Protein AF-A0A376LPC3-F1 (afdb_monomer_lite)

Structure (mmCIF, N/CA/C/O backbone):
data_AF-A0A376LPC3-F1
#
_entry.id   AF-A0A376LPC3-F1
#
loop_
_atom_site.group_PDB
_atom_site.id
_atom_site.type_symbol
_atom_site.label_atom_id
_atom_site.label_alt_id
_atom_site.label_comp_id
_atom_site.label_asym_id
_atom_site.label_entity_id
_atom_site.label_seq_id
_atom_site.pdbx_PDB_ins_code
_atom_site.Cartn_x
_atom_site.Cartn_y
_atom_site.Cartn_z
_atom_site.occupancy
_atom_site.B_iso_or_equiv
_atom_site.auth_seq_id
_atom_site.auth_comp_id
_atom_site.auth_asym_id
_atom_site.auth_atom_id
_atom_site.pdbx_PDB_model_num
ATOM 1 N N . MET A 1 1 ? -25.146 1.001 29.795 1.00 42.56 1 MET A N 1
ATOM 2 C CA . MET A 1 1 ? -24.460 2.051 29.019 1.00 42.56 1 MET A CA 1
ATOM 3 C C . MET A 1 1 ? -23.617 1.338 27.977 1.00 42.56 1 MET A C 1
ATOM 5 O O . MET A 1 1 ? -22.793 0.521 28.380 1.00 42.56 1 MET A O 1
ATOM 9 N N . ALA A 1 2 ? -23.873 1.524 26.680 1.00 53.94 2 ALA A N 1
ATOM 10 C CA . ALA A 1 2 ? -22.904 1.075 25.679 1.00 53.94 2 ALA A CA 1
ATOM 11 C C . ALA A 1 2 ? -21.601 1.838 25.956 1.00 53.94 2 ALA A C 1
ATOM 13 O O . ALA A 1 2 ? -21.657 3.027 26.257 1.00 53.94 2 ALA A O 1
ATOM 14 N N . LYS A 1 3 ? -20.457 1.153 25.990 1.00 63.72 3 LYS A N 1
ATOM 15 C CA . LYS A 1 3 ? -19.178 1.845 26.157 1.00 63.72 3 LYS A CA 1
ATOM 16 C C . LYS A 1 3 ? -18.949 2.699 24.912 1.00 63.72 3 LYS A C 1
ATOM 18 O O . LYS A 1 3 ? -19.078 2.185 23.807 1.00 63.72 3 LYS A O 1
ATOM 23 N N . ASP A 1 4 ? -18.542 3.951 25.094 1.00 86.62 4 ASP A N 1
ATOM 24 C CA . ASP A 1 4 ? -18.224 4.873 23.989 1.00 86.62 4 ASP A CA 1
ATOM 25 C C . ASP A 1 4 ? -16.912 4.507 23.264 1.00 86.62 4 ASP A C 1
ATOM 27 O O . ASP A 1 4 ? -16.465 5.214 22.363 1.00 86.62 4 ASP A O 1
ATOM 31 N N . HIS A 1 5 ? -16.276 3.406 23.674 1.00 91.31 5 HIS A N 1
ATOM 32 C CA . HIS A 1 5 ? -14.989 2.938 23.183 1.00 91.31 5 HIS A CA 1
ATOM 33 C C . HIS A 1 5 ? -14.942 1.421 23.030 1.00 91.31 5 HIS A C 1
ATOM 35 O O . HIS A 1 5 ? -15.704 0.672 23.649 1.00 91.31 5 HIS A O 1
ATOM 41 N N . LEU A 1 6 ? -13.960 0.989 22.249 1.00 92.19 6 LEU A N 1
ATOM 42 C CA . LEU A 1 6 ? -13.618 -0.397 21.983 1.00 92.19 6 LEU A CA 1
ATOM 43 C C . LEU A 1 6 ? -12.207 -0.657 22.486 1.00 92.19 6 LEU A C 1
ATOM 45 O O . LEU A 1 6 ? -11.285 0.064 22.117 1.00 92.19 6 LEU A O 1
ATOM 49 N N . ASP A 1 7 ? -12.036 -1.693 23.299 1.00 94.44 7 ASP A N 1
ATOM 50 C CA . ASP A 1 7 ? -10.710 -2.220 23.608 1.00 94.44 7 ASP A CA 1
ATOM 51 C C . ASP A 1 7 ? -10.381 -3.286 22.551 1.00 94.44 7 ASP A C 1
ATOM 53 O O . ASP A 1 7 ? -11.135 -4.248 22.372 1.00 94.44 7 ASP A O 1
ATOM 57 N N . VAL A 1 8 ? -9.291 -3.091 21.811 1.00 94.38 8 VAL A N 1
ATOM 58 C CA . VAL A 1 8 ? -8.912 -3.916 20.658 1.00 94.38 8 VAL A CA 1
ATOM 59 C C . VAL A 1 8 ? -7.477 -4.412 20.801 1.00 94.38 8 VAL A C 1
ATOM 61 O O . VAL A 1 8 ? -6.608 -3.704 21.310 1.00 94.38 8 VAL A O 1
ATOM 64 N N . ALA A 1 9 ? -7.234 -5.630 20.324 1.00 94.81 9 ALA A N 1
ATOM 65 C C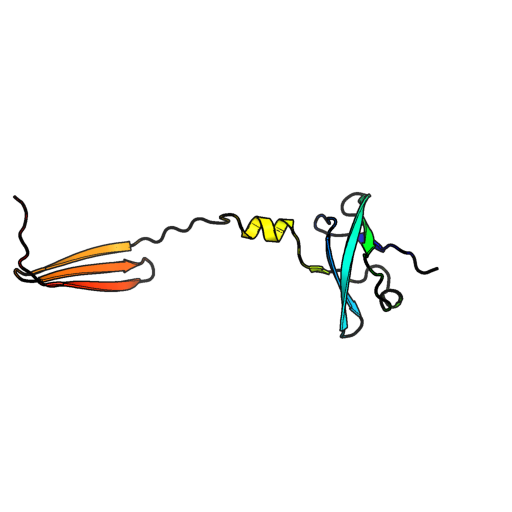A . ALA A 1 9 ? -5.903 -6.200 20.163 1.00 94.81 9 ALA A CA 1
ATOM 66 C C . ALA A 1 9 ? -5.632 -6.391 18.667 1.00 94.81 9 ALA A C 1
ATOM 68 O O . ALA A 1 9 ? -6.490 -6.910 17.951 1.00 94.81 9 ALA A O 1
ATOM 69 N N . VAL A 1 10 ? -4.469 -5.952 18.195 1.00 92.69 10 VAL A N 1
ATOM 70 C CA . VAL A 1 10 ? -4.126 -5.885 16.764 1.00 92.69 10 VAL A CA 1
ATOM 71 C C . VAL A 1 10 ? -2.716 -6.406 16.511 1.00 92.69 10 VAL A C 1
ATOM 73 O O . VAL A 1 10 ? -1.872 -6.360 17.392 1.00 92.69 10 VAL A O 1
ATOM 76 N N . SER A 1 11 ? -2.430 -6.904 15.311 1.00 90.62 11 SER A N 1
ATOM 77 C CA . SER A 1 11 ? -1.070 -7.319 14.926 1.00 90.62 11 SER A CA 1
ATOM 78 C C . SER A 1 11 ? -0.199 -6.160 14.438 1.00 90.62 11 SER A C 1
ATOM 80 O O . SER A 1 11 ? 1.023 -6.277 14.421 1.00 90.62 11 SER A O 1
ATOM 82 N N . GLU A 1 12 ? -0.821 -5.056 14.031 1.00 88.62 12 GLU A N 1
ATOM 83 C CA . GLU A 1 12 ? -0.163 -3.885 13.455 1.00 88.62 12 GLU A CA 1
ATOM 84 C C . GLU A 1 12 ? -0.591 -2.615 14.205 1.00 88.62 12 GLU A C 1
ATOM 86 O O . GLU A 1 12 ? -1.711 -2.567 14.721 1.00 88.62 12 GLU A O 1
ATOM 91 N N . PRO A 1 13 ? 0.259 -1.573 14.275 1.00 90.12 13 PRO A N 1
ATOM 92 C CA . PRO A 1 13 ? -0.085 -0.335 14.969 1.00 90.12 13 PRO A CA 1
ATOM 93 C C . PRO A 1 13 ? -1.340 0.342 14.399 1.00 90.12 13 PRO A C 1
ATOM 95 O O . PRO A 1 13 ? -1.483 0.470 13.185 1.00 90.12 13 PRO A O 1
ATOM 98 N N . LEU A 1 14 ? -2.209 0.837 15.284 1.00 92.06 14 LEU A N 1
ATOM 99 C CA . LEU A 1 14 ? -3.360 1.675 14.930 1.00 92.06 14 LEU A CA 1
ATOM 100 C C . LEU A 1 14 ? -3.062 3.161 15.148 1.00 92.06 14 LEU A C 1
ATOM 102 O O . LEU A 1 14 ? -2.348 3.529 16.085 1.00 92.06 14 LEU A O 1
ATOM 106 N N . ALA A 1 15 ? -3.663 4.009 14.317 1.00 91.19 15 ALA A N 1
ATOM 107 C CA . ALA A 1 15 ? -3.538 5.459 14.376 1.00 91.19 15 ALA A CA 1
ATOM 108 C C . ALA A 1 15 ? -4.901 6.168 14.322 1.00 91.19 15 ALA A C 1
ATOM 110 O O . ALA A 1 15 ? -5.899 5.638 13.827 1.00 91.19 15 ALA A O 1
ATOM 111 N N . ASN A 1 16 ? -4.933 7.414 14.803 1.00 92.50 16 ASN A N 1
ATOM 112 C CA . ASN A 1 16 ? -6.095 8.286 14.632 1.00 92.50 16 ASN A CA 1
ATOM 113 C C . ASN A 1 16 ? -6.404 8.466 13.140 1.00 92.50 16 ASN A C 1
ATOM 115 O O . ASN A 1 16 ? -5.511 8.684 12.322 1.00 92.50 16 ASN A O 1
ATOM 119 N N . GLY A 1 17 ? -7.685 8.410 12.796 1.00 90.44 17 GLY A N 1
ATOM 120 C CA . GLY A 1 17 ? -8.176 8.524 11.429 1.00 90.44 17 GLY A CA 1
ATOM 121 C C . GLY A 1 17 ? -8.188 7.214 10.642 1.00 90.44 17 GLY A C 1
ATOM 122 O O . GLY A 1 17 ? -8.737 7.211 9.538 1.00 90.44 17 GLY A O 1
ATOM 123 N N . ASP A 1 18 ? -7.652 6.111 11.171 1.00 91.69 18 ASP A N 1
ATOM 124 C CA . ASP A 1 18 ? -7.778 4.806 10.518 1.00 91.69 18 ASP A CA 1
ATOM 125 C C . ASP A 1 18 ? -9.254 4.434 10.309 1.00 91.69 18 ASP A C 1
ATOM 127 O O . ASP A 1 18 ? -10.121 4.680 11.157 1.00 91.69 18 ASP A O 1
ATOM 131 N N . GLY A 1 19 ? -9.550 3.835 9.158 1.00 93.25 19 GLY A N 1
ATOM 132 C CA . GLY A 1 19 ? -10.829 3.181 8.924 1.00 93.25 19 GLY A CA 1
ATOM 133 C C . GLY A 1 19 ? -10.829 1.808 9.585 1.00 93.25 19 GLY A C 1
ATOM 134 O O . GLY A 1 19 ? -9.878 1.043 9.469 1.00 93.25 19 GLY A O 1
ATOM 135 N N . LEU A 1 20 ? -11.909 1.462 10.264 1.00 93.69 20 LEU A N 1
ATOM 136 C CA . LEU A 1 20 ? -12.089 0.156 10.879 1.00 93.69 20 LEU A CA 1
ATOM 137 C C . LEU A 1 20 ? -13.425 -0.421 10.436 1.00 93.69 20 LEU A C 1
ATOM 139 O O . LEU A 1 20 ? -14.378 0.318 10.193 1.00 93.69 20 LEU A O 1
ATOM 143 N N . ASN A 1 21 ? -13.508 -1.738 10.295 1.00 94.44 21 ASN A N 1
ATOM 144 C CA . ASN A 1 21 ? -14.773 -2.402 10.014 1.00 94.44 21 ASN A CA 1
ATOM 145 C C . ASN A 1 21 ? -14.860 -3.784 10.653 1.00 94.44 21 ASN A C 1
ATOM 147 O O . ASN A 1 21 ? -13.854 -4.448 10.900 1.00 94.44 21 ASN A O 1
ATOM 151 N N . VAL A 1 22 ? -16.094 -4.206 10.892 1.00 93.88 22 VAL A N 1
ATOM 152 C CA . VAL A 1 22 ? -16.453 -5.534 11.388 1.00 93.88 22 VAL A CA 1
ATOM 153 C C . VAL A 1 22 ? -17.536 -6.130 10.493 1.00 93.88 22 VAL A C 1
ATOM 155 O O . VAL A 1 22 ? -18.304 -5.399 9.862 1.00 93.88 22 VAL A O 1
ATOM 158 N N . MET A 1 23 ? -17.619 -7.459 10.436 1.00 94.12 23 MET A N 1
ATOM 159 C CA . MET A 1 23 ? -18.661 -8.151 9.678 1.00 94.12 23 MET A CA 1
ATOM 160 C C . MET A 1 23 ? -19.759 -8.641 10.618 1.00 94.12 23 MET A C 1
ATOM 162 O O . MET A 1 23 ? -19.596 -9.620 11.347 1.00 94.12 23 MET A O 1
ATOM 166 N N . ILE A 1 24 ? -20.918 -7.991 10.571 1.00 92.69 24 ILE A N 1
ATOM 167 C CA . ILE A 1 24 ? -22.076 -8.362 11.383 1.00 92.69 24 ILE A CA 1
ATOM 168 C C . ILE A 1 24 ? -23.046 -9.129 10.490 1.00 92.69 24 ILE A C 1
ATOM 170 O O . ILE A 1 24 ? -23.714 -8.572 9.623 1.00 92.69 24 ILE A O 1
ATOM 174 N N . LYS A 1 25 ? -23.118 -10.450 10.690 1.00 89.19 25 LYS A N 1
ATOM 175 C CA . LYS A 1 25 ? -23.839 -11.382 9.805 1.00 89.19 25 LYS A CA 1
ATOM 176 C C . LYS A 1 25 ? -23.297 -11.335 8.367 1.00 89.19 25 LYS A C 1
ATOM 178 O O . LYS A 1 25 ? -22.304 -11.993 8.092 1.00 89.19 25 LYS A O 1
ATOM 183 N N . ARG A 1 26 ? -23.955 -10.611 7.456 1.00 91.56 26 ARG A N 1
ATOM 184 C CA . ARG A 1 26 ? -23.549 -10.445 6.045 1.00 91.56 26 ARG A CA 1
ATOM 185 C C . ARG A 1 26 ? -23.347 -8.976 5.667 1.00 91.56 26 ARG A C 1
ATOM 187 O O . ARG A 1 26 ? -23.227 -8.669 4.487 1.00 91.56 26 ARG A O 1
ATOM 194 N N . GLU A 1 27 ? -23.324 -8.087 6.654 1.00 91.62 27 GLU A N 1
ATOM 195 C CA . GLU A 1 27 ? -23.165 -6.650 6.457 1.00 91.62 27 GLU A CA 1
ATOM 196 C C . GLU A 1 27 ? -21.817 -6.196 7.010 1.00 91.62 27 GLU A C 1
ATOM 198 O O . GLU A 1 27 ? -21.401 -6.597 8.102 1.00 91.62 27 GLU A O 1
ATOM 203 N N . VAL A 1 28 ? -21.119 -5.372 6.229 1.00 93.00 28 VAL A N 1
ATOM 204 C CA . VAL A 1 28 ? -19.875 -4.730 6.653 1.00 93.00 28 VAL A CA 1
ATOM 205 C C . VAL A 1 28 ? -20.241 -3.422 7.332 1.00 93.00 28 VAL A C 1
ATOM 207 O O . VAL A 1 28 ? -20.788 -2.520 6.702 1.00 93.00 28 VAL A O 1
ATOM 210 N N . VAL A 1 29 ? -19.919 -3.323 8.615 1.00 93.31 29 VAL A N 1
ATOM 211 C CA . VAL A 1 29 ? -20.170 -2.131 9.421 1.00 93.31 29 VAL A CA 1
ATOM 212 C C . VAL A 1 29 ? -18.840 -1.430 9.646 1.00 93.31 29 VAL A C 1
ATOM 214 O O . VAL A 1 29 ? -17.969 -1.947 10.347 1.00 93.31 29 VAL A O 1
ATOM 217 N N . GLY A 1 30 ? -18.669 -0.277 9.000 1.00 93.12 30 GLY A N 1
ATOM 218 C CA . GLY A 1 30 ? -17.457 0.535 9.067 1.00 93.12 30 GLY A CA 1
ATOM 219 C C . GLY A 1 30 ? -17.603 1.742 9.991 1.00 93.12 30 GLY A C 1
ATOM 220 O O . GLY A 1 30 ? -18.688 2.296 10.132 1.00 93.12 30 GLY A O 1
ATOM 221 N N . PHE A 1 31 ? -16.496 2.166 10.592 1.00 93.06 31 PHE A N 1
ATOM 222 C CA . PHE A 1 31 ? -16.381 3.397 11.372 1.00 93.06 31 PHE A CA 1
ATOM 223 C C . PHE A 1 31 ? -14.960 3.959 11.274 1.00 93.06 31 PHE A C 1
ATOM 225 O O . PHE A 1 31 ? -14.025 3.263 10.875 1.00 93.06 31 PHE A O 1
ATOM 232 N N . ARG A 1 32 ? -14.780 5.236 11.619 1.00 93.06 32 ARG A N 1
ATOM 233 C CA . ARG A 1 32 ? -13.457 5.873 11.653 1.00 93.06 32 ARG A CA 1
ATOM 234 C C . ARG A 1 32 ? -12.990 5.987 13.093 1.00 93.06 32 ARG A C 1
ATOM 236 O O . ARG A 1 32 ? -13.741 6.448 13.950 1.00 93.06 32 ARG A O 1
ATOM 243 N N . ALA A 1 33 ? -11.749 5.593 13.355 1.00 93.81 33 ALA A N 1
ATOM 244 C CA . ALA A 1 33 ? -11.120 5.804 14.648 1.00 93.81 33 ALA A CA 1
ATOM 245 C C . ALA A 1 33 ? -10.866 7.306 14.844 1.00 93.81 33 ALA A C 1
ATOM 247 O O . ALA A 1 33 ? -10.038 7.892 14.153 1.00 93.81 33 ALA A O 1
ATOM 248 N N . ASN A 1 34 ? -11.590 7.949 15.758 1.00 94.31 34 ASN A N 1
ATOM 249 C CA . ASN A 1 34 ? -11.378 9.358 16.087 1.00 94.31 34 ASN A CA 1
ATOM 250 C C . ASN A 1 34 ? -10.207 9.515 17.064 1.00 94.31 34 ASN A C 1
ATOM 252 O O . ASN A 1 34 ? -9.296 10.310 16.847 1.00 94.31 34 ASN A O 1
ATOM 256 N N . THR A 1 35 ? -10.212 8.711 18.126 1.00 95.31 35 THR A N 1
ATOM 257 C CA . THR A 1 35 ? -9.140 8.681 19.124 1.00 95.31 35 THR A CA 1
ATOM 258 C C . THR A 1 35 ? -8.682 7.249 19.333 1.00 95.31 35 THR A C 1
ATOM 260 O O . THR A 1 35 ? -9.503 6.356 19.532 1.00 95.31 35 THR A O 1
ATOM 263 N N . VAL A 1 36 ? -7.372 7.042 19.281 1.00 95.38 36 VAL A N 1
ATOM 264 C CA . VAL A 1 36 ? -6.693 5.773 19.510 1.00 95.38 36 VAL A CA 1
ATOM 265 C C . VAL A 1 36 ? -5.671 5.980 20.617 1.00 95.38 36 VAL A C 1
ATOM 267 O O . VAL A 1 36 ? -4.696 6.711 20.456 1.00 95.38 36 VAL A O 1
ATOM 270 N N . GLU A 1 37 ? -5.899 5.331 21.751 1.00 96.75 37 GLU A N 1
ATOM 271 C CA . GLU A 1 37 ? -5.005 5.363 22.903 1.00 96.75 37 GLU A CA 1
ATOM 272 C C . GLU A 1 37 ? -4.346 3.997 23.068 1.00 96.75 37 GLU A C 1
ATOM 274 O O . GLU A 1 37 ? -5.023 2.970 23.099 1.00 96.75 37 GLU A O 1
ATOM 279 N N . LYS A 1 38 ? -3.017 3.966 23.170 1.00 97.00 38 LYS A N 1
ATOM 280 C CA . LYS A 1 38 ? -2.283 2.722 23.406 1.00 97.00 38 LYS A CA 1
ATOM 281 C C . LYS A 1 38 ? -2.383 2.350 24.884 1.00 97.00 38 LYS A C 1
ATOM 283 O O . LYS A 1 38 ? -1.895 3.084 25.735 1.00 97.00 38 LYS A O 1
ATOM 288 N N . THR A 1 39 ? -2.975 1.198 25.177 1.00 96.69 39 THR A N 1
ATOM 289 C CA . THR A 1 39 ? -3.165 0.692 26.548 1.00 96.69 39 THR A CA 1
ATOM 290 C C . THR A 1 39 ? -2.167 -0.407 26.917 1.00 96.69 39 THR A C 1
ATOM 292 O O . THR A 1 39 ? -1.977 -0.697 28.095 1.00 96.69 39 THR A O 1
ATOM 295 N N . GLY A 1 40 ? -1.490 -0.993 25.926 1.00 94.81 40 GLY A N 1
ATOM 296 C CA . GLY A 1 40 ? -0.453 -2.004 26.112 1.00 94.81 40 GLY A CA 1
ATOM 297 C C . GLY A 1 40 ? 0.303 -2.293 24.816 1.00 94.81 40 GLY A C 1
ATOM 298 O O . GLY A 1 40 ? 0.143 -1.599 23.808 1.00 94.81 40 GLY A O 1
ATOM 299 N N . GLU A 1 41 ? 1.146 -3.323 24.817 1.00 93.31 41 GLU A N 1
ATOM 300 C CA . GLU A 1 41 ? 1.740 -3.823 23.576 1.00 93.31 41 GLU A CA 1
ATOM 301 C C . GLU A 1 41 ? 0.628 -4.372 22.678 1.00 93.31 41 GLU A C 1
ATOM 303 O O . GLU A 1 41 ? -0.114 -5.265 23.087 1.00 93.31 41 GLU A O 1
ATOM 308 N N . ASN A 1 42 ? 0.478 -3.795 21.480 1.00 94.00 42 ASN A N 1
ATOM 309 C CA . ASN A 1 42 ? -0.541 -4.188 20.504 1.00 94.00 42 ASN A CA 1
ATOM 310 C C . ASN A 1 42 ? -1.996 -4.128 21.010 1.00 94.00 42 ASN A C 1
ATOM 312 O O . ASN A 1 42 ? -2.895 -4.730 20.422 1.00 94.00 42 ASN A O 1
ATOM 316 N N . GLN A 1 43 ? -2.234 -3.371 22.083 1.00 96.19 43 GLN A N 1
ATOM 317 C CA . GLN A 1 43 ? -3.543 -3.169 22.691 1.00 96.19 43 GLN A CA 1
ATOM 318 C C . GLN A 1 43 ? -3.886 -1.687 22.691 1.00 96.19 43 GLN A C 1
ATOM 320 O O . GLN A 1 43 ? -3.072 -0.843 23.085 1.00 96.19 43 GLN A O 1
ATOM 325 N N . TYR A 1 44 ? -5.097 -1.385 22.236 1.00 96.44 44 TYR A N 1
ATOM 326 C CA . TYR A 1 44 ? -5.564 -0.023 22.051 1.00 96.44 44 TYR A CA 1
ATOM 327 C C . TYR A 1 44 ? -6.988 0.140 22.554 1.00 96.44 44 TYR A C 1
ATOM 329 O O . TYR A 1 44 ? -7.814 -0.763 22.426 1.00 96.44 44 TYR A O 1
ATOM 337 N N . ARG A 1 45 ? -7.285 1.331 23.061 1.00 96.44 45 ARG A N 1
ATOM 338 C CA . ARG A 1 45 ? -8.644 1.818 23.238 1.00 96.44 45 ARG A CA 1
ATOM 339 C C . ARG A 1 45 ? -8.987 2.764 22.098 1.00 96.44 45 ARG A C 1
ATOM 341 O O . ARG A 1 45 ? -8.258 3.719 21.839 1.00 96.44 45 ARG A O 1
ATOM 348 N N . VAL A 1 46 ? -10.086 2.483 21.411 1.00 95.50 46 VAL A N 1
ATOM 349 C CA . VAL A 1 46 ? -10.517 3.201 20.213 1.00 95.50 46 VAL A CA 1
ATOM 350 C C . VAL A 1 46 ? -11.883 3.820 20.445 1.00 95.50 46 VAL A C 1
ATOM 352 O O . VAL A 1 46 ? -12.841 3.115 20.757 1.00 95.50 46 VAL A O 1
ATOM 355 N N . TRP A 1 47 ? -11.982 5.126 20.228 1.00 95.25 47 TRP A N 1
ATOM 356 C CA . TRP A 1 47 ? -13.243 5.855 20.170 1.00 95.25 47 TRP A CA 1
ATOM 357 C C . TRP A 1 47 ? -13.597 6.122 18.709 1.00 95.25 47 TRP A C 1
ATOM 359 O O . TRP A 1 47 ? -12.850 6.831 18.023 1.00 95.25 47 TRP A O 1
ATOM 369 N N . PRO A 1 48 ? -14.706 5.560 18.205 1.00 94.00 48 PRO A N 1
ATOM 370 C CA . PRO A 1 48 ? -15.230 5.903 16.891 1.00 94.00 48 PRO A CA 1
ATOM 371 C C . PRO A 1 48 ? -15.656 7.375 16.813 1.00 94.00 48 PRO A C 1
ATOM 373 O O . PRO A 1 48 ? -16.037 7.975 17.816 1.00 94.00 48 PRO A O 1
ATOM 376 N N . ASN A 1 49 ? -15.644 7.950 15.613 1.00 91.31 49 ASN A N 1
ATOM 377 C CA . ASN A 1 49 ? -16.306 9.232 15.348 1.00 91.31 49 ASN A CA 1
ATOM 378 C C . ASN A 1 49 ? -17.830 9.141 15.541 1.00 91.31 49 ASN A C 1
ATOM 380 O O . ASN A 1 49 ? -18.449 10.055 16.073 1.00 91.31 49 ASN A O 1
ATOM 384 N N . GLU A 1 50 ? -18.409 8.021 15.121 1.00 89.38 50 GLU A N 1
ATOM 385 C CA . GLU A 1 50 ? -19.803 7.653 15.312 1.00 89.38 50 GLU A CA 1
ATOM 386 C C . GLU A 1 50 ? -19.835 6.175 15.697 1.00 89.38 50 GLU A C 1
ATOM 388 O O . GLU A 1 50 ? -19.265 5.338 14.994 1.00 89.38 50 GLU A O 1
ATOM 393 N N . MET A 1 51 ? -20.448 5.853 16.839 1.00 89.38 51 MET A N 1
ATOM 394 C CA . MET A 1 51 ? -20.564 4.469 17.293 1.00 89.38 51 MET A CA 1
ATOM 395 C C . MET A 1 51 ? -21.608 3.749 16.432 1.00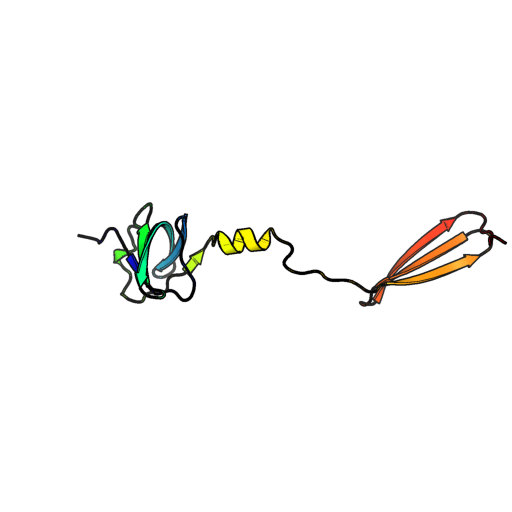 89.38 51 MET A C 1
ATOM 397 O O . MET A 1 51 ? -22.786 4.110 16.508 1.00 89.38 51 MET A O 1
ATOM 401 N N . PRO A 1 52 ? -21.237 2.720 15.647 1.00 88.44 52 PRO A N 1
ATOM 402 C CA . PRO A 1 52 ? -22.211 2.042 14.810 1.00 88.44 52 PRO A CA 1
ATOM 403 C C . PRO A 1 52 ? -23.297 1.388 15.656 1.00 88.44 52 PRO A C 1
ATOM 405 O O . PRO A 1 52 ? -23.002 0.648 16.599 1.00 88.44 52 PRO A O 1
ATOM 408 N N . ALA A 1 53 ? -24.558 1.621 15.288 1.00 87.06 53 ALA A N 1
ATOM 409 C CA . ALA A 1 53 ? -25.699 1.138 16.058 1.00 87.06 53 ALA A CA 1
ATOM 410 C C . ALA A 1 53 ? -25.638 -0.374 16.282 1.00 87.06 53 ALA A C 1
ATOM 412 O O . ALA A 1 53 ? -25.972 -0.828 17.365 1.00 87.06 53 ALA A O 1
ATOM 413 N N . ASP A 1 54 ? -25.151 -1.147 15.312 1.00 87.75 54 ASP A N 1
ATOM 414 C CA . ASP A 1 54 ? -25.109 -2.609 15.372 1.00 87.75 54 ASP A CA 1
ATOM 415 C C . ASP A 1 54 ? -23.915 -3.190 16.123 1.00 87.75 54 ASP A C 1
ATOM 417 O O . ASP A 1 54 ? -23.873 -4.399 16.354 1.00 87.75 54 ASP A O 1
ATOM 421 N N . LEU A 1 55 ? -22.971 -2.358 16.566 1.00 86.81 55 LEU A N 1
ATOM 422 C CA . LEU A 1 55 ? -21.750 -2.850 17.188 1.00 86.81 55 LEU A CA 1
ATOM 423 C C . LEU A 1 55 ? -22.022 -3.598 18.503 1.00 86.81 55 LEU A C 1
ATOM 425 O O . LEU A 1 55 ? -21.306 -4.532 18.833 1.00 86.81 55 LEU A O 1
ATOM 429 N N . HIS A 1 56 ? -23.115 -3.290 19.211 1.00 85.06 56 HIS A N 1
ATOM 430 C CA . HIS A 1 56 ? -23.541 -4.033 20.407 1.00 85.06 56 HIS A CA 1
ATOM 431 C C . HIS A 1 56 ? -23.877 -5.514 20.139 1.00 85.06 56 HIS A C 1
ATOM 433 O O . HIS A 1 56 ? -23.994 -6.295 21.081 1.00 85.06 56 HIS A O 1
ATOM 439 N N . LYS A 1 57 ? -24.065 -5.909 18.871 1.00 87.06 57 LYS A N 1
ATOM 440 C CA . LYS A 1 57 ? -24.374 -7.290 18.467 1.00 87.06 57 LYS A CA 1
ATOM 441 C C . LYS A 1 57 ? -23.124 -8.169 18.379 1.00 87.06 57 LYS A C 1
ATOM 443 O O . LYS A 1 57 ? -23.260 -9.389 18.256 1.00 87.06 57 LYS A O 1
ATOM 448 N N . ILE A 1 58 ? -21.923 -7.584 18.404 1.00 89.19 58 ILE A N 1
ATOM 449 C CA . ILE A 1 58 ? -20.674 -8.344 18.308 1.00 89.19 58 ILE A CA 1
ATOM 450 C C . ILE A 1 58 ? -20.317 -8.972 19.655 1.00 89.19 58 ILE A C 1
ATOM 452 O O . ILE A 1 58 ? -20.605 -8.435 20.724 1.00 89.19 58 ILE A O 1
ATOM 456 N N . ARG A 1 59 ? -19.665 -10.133 19.603 1.00 89.62 59 ARG A N 1
ATOM 457 C CA . ARG A 1 59 ? -19.109 -10.794 20.789 1.00 89.62 59 ARG A CA 1
ATOM 458 C C . ARG A 1 59 ? -17.670 -10.312 21.023 1.00 89.62 59 ARG A C 1
ATOM 460 O O . ARG A 1 59 ? -17.028 -9.878 20.066 1.00 89.62 59 ARG A O 1
ATOM 467 N N . PRO A 1 60 ? -17.134 -10.417 22.251 1.00 89.12 60 PRO A N 1
ATOM 468 C CA . PRO A 1 60 ? -15.706 -10.224 22.488 1.00 89.12 60 PRO A CA 1
ATOM 469 C C . PRO A 1 60 ? -14.851 -11.065 21.528 1.00 89.12 60 PRO A C 1
ATOM 471 O O . PRO A 1 60 ? -15.251 -12.167 21.149 1.00 89.12 60 PRO A O 1
ATOM 474 N N . HIS A 1 61 ? -13.682 -10.541 21.151 1.00 89.31 61 HIS A N 1
ATOM 475 C CA . HIS A 1 61 ? -12.749 -11.154 20.190 1.00 89.31 61 HIS A CA 1
ATOM 476 C C . HIS A 1 61 ? -13.291 -11.319 18.759 1.00 89.31 61 HIS A C 1
ATOM 478 O O . HIS A 1 61 ? -12.776 -12.126 17.986 1.00 89.31 61 HIS A O 1
ATOM 484 N N . HIS A 1 62 ? -14.324 -10.560 18.382 1.00 93.31 62 HIS A N 1
ATOM 485 C CA . HIS A 1 62 ? -14.776 -10.506 16.995 1.00 93.31 62 HIS A CA 1
ATOM 486 C C . HIS A 1 62 ? -13.685 -9.903 16.085 1.00 93.31 62 HIS A C 1
ATOM 488 O O . HIS A 1 62 ? -13.055 -8.921 16.488 1.00 93.31 62 HIS A O 1
ATOM 494 N N . PRO A 1 63 ? -13.462 -10.449 14.872 1.00 93.44 63 PRO A N 1
ATOM 495 C CA . PRO A 1 63 ? -12.471 -9.914 13.944 1.00 93.44 63 PRO A CA 1
ATOM 496 C C . PRO A 1 63 ? -12.715 -8.441 13.613 1.00 93.44 63 PRO A C 1
ATOM 498 O O . PRO A 1 63 ? -13.833 -8.044 13.281 1.00 93.44 63 PRO A O 1
ATOM 501 N N . LEU A 1 64 ? -11.647 -7.652 13.676 1.00 93.25 64 LEU A N 1
ATOM 502 C CA . LEU A 1 64 ? -11.625 -6.243 13.312 1.00 93.25 64 LEU A CA 1
ATOM 503 C C . LEU A 1 64 ? -10.691 -6.071 12.120 1.00 93.25 64 LEU A C 1
ATOM 505 O O . LEU A 1 64 ? -9.528 -6.463 12.186 1.00 93.25 64 LEU A O 1
ATOM 509 N N . ASN A 1 65 ? -11.188 -5.466 11.048 1.00 93.12 65 ASN A N 1
ATOM 510 C CA . ASN A 1 65 ? -10.394 -5.192 9.860 1.00 93.12 65 ASN A CA 1
ATOM 511 C C . ASN A 1 65 ? -10.017 -3.714 9.819 1.00 93.12 65 ASN A C 1
ATOM 513 O O . ASN A 1 65 ? -10.860 -2.842 10.049 1.00 93.12 65 ASN A O 1
ATOM 517 N N . ARG A 1 66 ? -8.767 -3.437 9.456 1.00 90.62 66 ARG A N 1
ATOM 518 C CA . ARG A 1 66 ? -8.271 -2.087 9.195 1.00 90.62 66 ARG A CA 1
ATOM 519 C C . ARG A 1 66 ? -8.439 -1.761 7.713 1.00 90.62 66 ARG A C 1
ATOM 521 O O . ARG A 1 66 ? -8.067 -2.545 6.848 1.00 90.62 66 ARG A O 1
ATOM 528 N N . ASN A 1 67 ? -9.038 -0.614 7.428 1.00 83.00 67 ASN A N 1
ATOM 529 C CA . ASN A 1 67 ? -9.174 -0.028 6.101 1.00 83.00 67 ASN A CA 1
ATOM 530 C C . ASN A 1 67 ? -8.557 1.379 6.133 1.00 83.00 67 ASN A C 1
ATOM 532 O O . ASN A 1 67 ? -8.527 2.008 7.185 1.00 83.00 67 ASN A O 1
ATOM 536 N N . LEU A 1 68 ? -8.096 1.904 4.999 1.00 72.81 68 LEU A N 1
ATOM 537 C CA . LEU A 1 68 ? -7.485 3.243 4.938 1.00 72.81 68 LEU A CA 1
ATOM 538 C C . LEU A 1 68 ? -6.309 3.423 5.923 1.00 72.81 68 LEU A C 1
ATOM 540 O O . LEU A 1 68 ? -6.252 4.415 6.648 1.00 72.81 68 LEU A O 1
ATOM 544 N N . ASP A 1 69 ? -5.369 2.474 5.950 1.00 73.62 69 ASP A N 1
ATOM 545 C CA . ASP A 1 69 ? -4.100 2.670 6.655 1.00 73.62 69 ASP A CA 1
ATOM 546 C C . ASP A 1 69 ? -3.327 3.827 5.999 1.00 73.62 69 ASP A C 1
ATOM 548 O O . ASP A 1 69 ? -2.798 3.696 4.891 1.00 73.62 69 ASP A O 1
ATOM 552 N N . HIS A 1 70 ? -3.255 4.967 6.688 1.00 71.88 70 HIS A N 1
ATOM 553 C CA . HIS A 1 70 ? -2.554 6.150 6.187 1.00 71.88 70 HIS A CA 1
ATOM 554 C C . HIS A 1 70 ? -1.054 5.920 5.995 1.00 71.88 70 HIS A C 1
ATOM 556 O O . HIS A 1 70 ? -0.472 6.500 5.078 1.00 71.88 70 HIS A O 1
ATOM 562 N N . ASN A 1 71 ? -0.419 5.100 6.834 1.00 72.69 71 ASN A N 1
ATOM 563 C CA . ASN A 1 71 ? 1.004 4.800 6.699 1.00 72.69 71 ASN A CA 1
ATOM 564 C C . ASN A 1 71 ? 1.240 3.964 5.446 1.00 72.69 71 ASN A C 1
ATOM 566 O O . ASN A 1 71 ? 2.158 4.254 4.682 1.00 72.69 71 ASN A O 1
ATOM 570 N N . TRP A 1 72 ? 0.374 2.981 5.195 1.00 70.50 72 TRP A N 1
ATOM 571 C CA . TRP A 1 72 ? 0.419 2.187 3.971 1.00 70.50 72 TRP A CA 1
ATOM 572 C C . TRP A 1 72 ? 0.161 3.042 2.726 1.00 70.50 72 TRP A C 1
ATOM 574 O O . TRP A 1 72 ? 0.935 2.988 1.773 1.00 70.50 72 TRP A O 1
ATOM 584 N N . GLN A 1 73 ? -0.859 3.906 2.745 1.00 77.56 73 GLN A N 1
ATOM 585 C CA . GLN A 1 73 ? -1.130 4.816 1.627 1.00 77.56 73 GLN A CA 1
ATOM 586 C C . GLN A 1 73 ? 0.046 5.763 1.354 1.00 77.56 73 GLN A C 1
ATOM 588 O O . GLN A 1 73 ? 0.416 5.966 0.200 1.00 77.56 73 GLN A O 1
ATOM 593 N N . GLN A 1 74 ? 0.680 6.304 2.397 1.00 78.69 74 GLN A N 1
ATOM 594 C CA . GLN A 1 74 ? 1.894 7.114 2.253 1.00 78.69 74 GLN A CA 1
ATOM 595 C C . GLN A 1 74 ? 3.116 6.304 1.802 1.00 78.69 74 GLN A C 1
ATOM 597 O O . GLN A 1 74 ? 4.033 6.864 1.205 1.00 78.69 74 GLN A O 1
ATOM 602 N N . ALA A 1 75 ? 3.178 5.006 2.100 1.00 77.69 75 ALA A N 1
ATOM 603 C CA . ALA A 1 75 ? 4.239 4.142 1.599 1.00 77.69 75 ALA A CA 1
ATOM 604 C C . ALA A 1 75 ? 4.078 3.882 0.093 1.00 77.69 75 ALA A C 1
ATOM 606 O O . ALA A 1 75 ? 5.076 3.869 -0.622 1.00 77.69 75 ALA A O 1
ATOM 607 N N . LEU A 1 76 ? 2.840 3.756 -0.401 1.00 79.19 76 LEU A N 1
ATOM 608 C CA . LEU A 1 76 ? 2.548 3.569 -1.827 1.00 79.19 76 LEU A CA 1
ATOM 609 C C . LEU A 1 76 ? 2.903 4.774 -2.703 1.00 79.19 76 LEU A 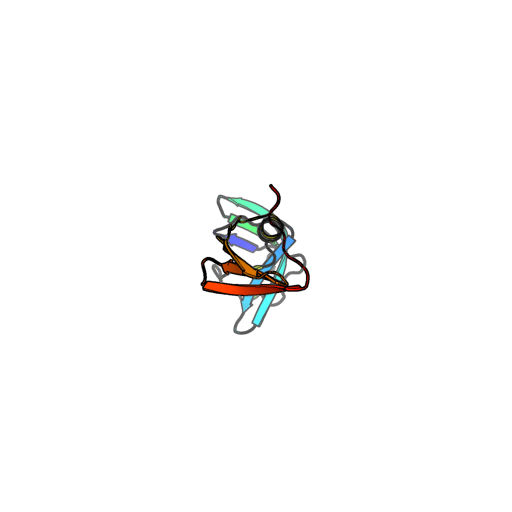C 1
ATOM 611 O O . LEU A 1 76 ? 3.148 4.602 -3.893 1.00 79.19 76 LEU A O 1
ATOM 615 N N . THR A 1 77 ? 2.918 5.991 -2.153 1.00 80.94 77 THR A N 1
ATOM 616 C CA . THR A 1 77 ? 3.313 7.188 -2.916 1.00 80.94 77 THR A CA 1
ATOM 617 C C . THR A 1 77 ? 4.824 7.316 -3.084 1.00 80.94 77 THR A C 1
ATOM 619 O O . THR A 1 77 ? 5.289 8.166 -3.844 1.00 80.94 77 THR A O 1
ATOM 622 N N . LYS A 1 78 ? 5.605 6.485 -2.390 1.00 81.88 78 LYS A N 1
ATOM 623 C CA . LYS A 1 78 ? 7.062 6.443 -2.503 1.00 81.88 78 LYS A CA 1
ATOM 624 C C . LYS A 1 78 ? 7.465 5.331 -3.464 1.00 81.88 78 LYS A C 1
ATOM 626 O O . LYS A 1 78 ? 6.791 4.308 -3.555 1.00 81.88 78 LYS A O 1
ATOM 631 N N . THR A 1 79 ? 8.597 5.508 -4.145 1.00 79.38 79 THR A N 1
ATOM 632 C CA . THR A 1 79 ? 9.218 4.436 -4.932 1.00 79.38 79 THR A CA 1
ATOM 633 C C . THR A 1 79 ? 9.500 3.252 -4.010 1.00 79.38 79 THR A C 1
ATOM 635 O O . THR A 1 79 ? 10.418 3.297 -3.194 1.00 79.38 79 THR A O 1
ATOM 638 N N . SER A 1 80 ? 8.673 2.215 -4.107 1.00 79.50 80 SER A N 1
ATOM 639 C CA . SER A 1 80 ? 8.775 1.006 -3.285 1.00 79.50 80 SER A CA 1
ATOM 640 C C . SER A 1 80 ? 9.708 -0.038 -3.899 1.00 79.50 80 SER A C 1
ATOM 642 O O . SER A 1 80 ? 10.143 -0.960 -3.212 1.00 79.50 80 SER A O 1
ATOM 644 N N . SER A 1 81 ? 10.029 0.107 -5.187 1.00 79.00 81 SER A N 1
ATOM 645 C CA . SER A 1 81 ? 10.930 -0.773 -5.923 1.00 79.00 81 SER A CA 1
ATOM 646 C C . SER A 1 81 ? 11.485 -0.069 -7.166 1.00 79.00 81 SER A C 1
ATOM 648 O O . SER A 1 81 ? 10.790 0.734 -7.788 1.00 79.00 81 SER A O 1
ATOM 650 N N . GLU A 1 82 ? 12.726 -0.385 -7.539 1.00 83.38 82 GLU A N 1
ATOM 651 C CA . GLU A 1 82 ? 13.307 -0.065 -8.847 1.00 83.38 82 GLU A CA 1
ATOM 652 C C . GLU A 1 82 ? 13.449 -1.378 -9.628 1.00 83.38 82 GLU A C 1
ATOM 654 O O . GLU A 1 82 ? 14.075 -2.323 -9.144 1.00 83.38 82 GLU A O 1
ATOM 659 N N . ARG A 1 83 ? 12.889 -1.436 -10.843 1.00 89.81 83 ARG A N 1
ATOM 660 C CA . ARG A 1 83 ? 13.123 -2.530 -11.796 1.00 89.81 83 ARG A CA 1
ATOM 661 C C . ARG A 1 83 ? 13.841 -1.976 -13.020 1.00 89.81 83 ARG A C 1
ATOM 663 O O . ARG A 1 83 ? 13.366 -1.029 -13.640 1.00 89.81 83 ARG A O 1
ATOM 670 N N . ARG A 1 84 ? 14.954 -2.608 -13.389 1.00 92.94 84 ARG A N 1
ATOM 671 C CA . ARG A 1 84 ? 15.622 -2.408 -14.681 1.00 92.94 84 ARG A CA 1
ATOM 672 C C . ARG A 1 84 ? 15.212 -3.536 -15.619 1.00 92.94 84 ARG A C 1
ATOM 674 O O . ARG A 1 84 ? 15.045 -4.660 -15.161 1.00 92.94 84 ARG A O 1
ATOM 681 N N . VAL A 1 85 ? 15.041 -3.213 -16.895 1.00 91.81 85 VAL A N 1
ATOM 682 C CA . VAL A 1 85 ? 14.701 -4.168 -17.956 1.00 91.81 85 VAL A CA 1
ATOM 683 C C . VAL A 1 85 ? 15.880 -4.194 -18.915 1.00 91.81 85 VAL A C 1
ATOM 685 O O . VAL A 1 85 ? 16.259 -3.137 -19.427 1.00 91.81 85 VAL A O 1
ATOM 688 N N . ALA A 1 86 ? 16.486 -5.362 -19.126 1.00 96.56 86 ALA A N 1
ATOM 689 C CA . ALA A 1 86 ? 17.525 -5.490 -20.138 1.00 96.56 86 ALA A CA 1
ATOM 690 C C . ALA A 1 86 ? 16.909 -5.354 -21.538 1.00 96.56 86 ALA A C 1
ATOM 692 O O . ALA A 1 86 ? 15.798 -5.826 -21.797 1.00 96.56 86 ALA A O 1
ATOM 693 N N . VAL A 1 87 ? 17.629 -4.663 -22.423 1.00 97.38 87 VAL A N 1
ATOM 694 C CA . VAL A 1 87 ? 17.232 -4.450 -23.815 1.00 97.38 87 VAL A CA 1
ATOM 695 C C . VAL A 1 87 ? 18.427 -4.739 -24.708 1.00 97.38 87 VAL A C 1
ATOM 697 O O . VAL A 1 87 ? 19.470 -4.097 -24.572 1.00 97.38 87 VAL A O 1
ATOM 700 N N . ASP A 1 88 ? 18.242 -5.669 -25.635 1.00 97.88 88 ASP A N 1
ATOM 701 C CA . ASP A 1 88 ? 19.168 -5.918 -26.729 1.00 97.88 88 ASP A CA 1
ATOM 702 C C . ASP A 1 88 ? 18.882 -4.939 -27.870 1.00 97.88 88 ASP A C 1
ATOM 704 O O . ASP A 1 88 ? 17.728 -4.698 -28.240 1.00 97.88 88 ASP A O 1
ATOM 708 N N . ILE A 1 89 ? 19.950 -4.358 -28.418 1.00 97.38 89 ILE A N 1
ATOM 709 C CA . ILE A 1 89 ? 19.888 -3.347 -29.474 1.00 97.38 89 ILE A CA 1
ATOM 710 C C . ILE A 1 89 ? 20.556 -3.904 -30.725 1.00 97.38 89 ILE A C 1
ATOM 712 O O . ILE A 1 89 ? 21.766 -4.131 -30.737 1.00 97.38 89 ILE A O 1
ATOM 716 N N . GLU A 1 90 ? 19.780 -4.058 -31.793 1.00 96.94 90 GLU A N 1
ATOM 717 C CA . GLU A 1 90 ? 20.283 -4.422 -33.112 1.00 96.94 90 GLU A CA 1
ATOM 718 C C . GLU A 1 90 ? 20.087 -3.256 -34.082 1.00 96.94 90 GLU A C 1
ATOM 720 O O . GLU A 1 90 ? 18.980 -2.739 -34.255 1.00 96.94 90 GLU A O 1
ATOM 725 N N . LEU A 1 91 ? 21.179 -2.841 -34.725 1.00 94.44 91 LEU A N 1
ATOM 726 C CA . LEU A 1 91 ? 21.164 -1.818 -35.761 1.00 94.44 91 LEU A CA 1
ATOM 727 C C . LEU A 1 91 ? 21.568 -2.448 -37.094 1.00 94.44 91 LEU A C 1
ATOM 729 O O . LEU A 1 91 ? 22.715 -2.857 -37.282 1.00 94.44 91 LEU A O 1
ATOM 733 N N . GLY A 1 92 ? 20.616 -2.500 -38.017 1.00 90.62 92 GLY A N 1
ATOM 734 C CA . GLY A 1 92 ? 20.787 -2.972 -39.383 1.00 90.62 92 GLY A CA 1
ATOM 735 C C . GLY A 1 92 ? 20.419 -1.894 -40.396 1.00 90.62 92 GLY A C 1
ATOM 736 O O . GLY A 1 92 ? 20.114 -0.754 -40.051 1.00 90.62 92 GLY A O 1
ATOM 737 N N . GLY A 1 93 ? 20.448 -2.249 -41.674 1.00 87.06 93 GLY A N 1
ATOM 738 C CA . GLY A 1 93 ? 20.062 -1.350 -42.757 1.00 87.06 93 GLY A CA 1
ATOM 739 C C . GLY A 1 93 ? 20.997 -1.418 -43.956 1.00 87.06 93 GLY A C 1
ATOM 740 O O . GLY A 1 93 ? 22.034 -2.085 -43.939 1.00 87.06 93 GLY A O 1
ATOM 741 N N . TRP A 1 94 ? 20.611 -0.708 -45.008 1.00 82.00 94 TRP A N 1
ATOM 742 C CA . TRP A 1 94 ? 21.349 -0.582 -46.262 1.00 82.00 94 TRP A CA 1
ATOM 743 C C . TRP A 1 94 ? 21.476 0.891 -46.657 1.00 82.00 94 TRP A C 1
ATOM 745 O O . TRP A 1 94 ? 21.101 1.781 -45.902 1.00 82.00 94 TRP A O 1
ATOM 755 N N . GLN A 1 95 ? 22.021 1.175 -47.841 1.00 80.56 95 GLN A N 1
ATOM 756 C CA . GLN A 1 95 ? 22.410 2.534 -48.237 1.00 80.56 95 GLN A CA 1
ATOM 757 C C . GLN A 1 95 ? 21.296 3.583 -48.114 1.00 80.56 95 GLN A C 1
ATOM 759 O O . GLN A 1 95 ? 21.623 4.737 -47.872 1.00 80.56 95 GLN A O 1
ATOM 764 N N . GLU A 1 96 ? 20.023 3.203 -48.233 1.00 85.94 96 GLU A N 1
ATOM 765 C CA . GLU A 1 96 ? 18.879 4.127 -48.201 1.00 85.94 96 GLU A CA 1
ATOM 766 C C . GLU A 1 96 ? 17.971 4.001 -46.97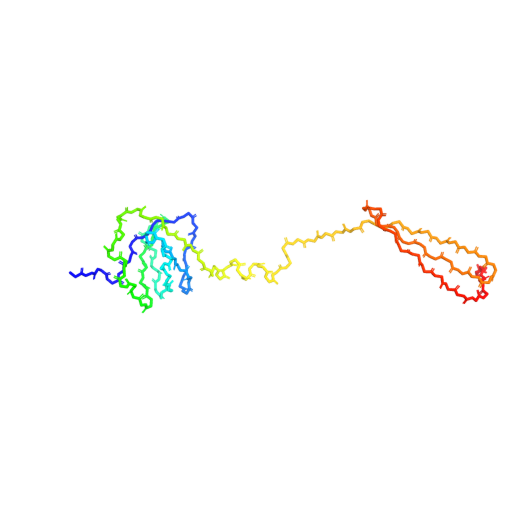0 1.00 85.94 96 GLU A C 1
ATOM 768 O O . GLU A 1 96 ? 16.971 4.712 -46.892 1.00 85.94 96 GLU A O 1
ATOM 773 N N . GLN A 1 97 ? 18.276 3.102 -46.027 1.00 89.06 97 GLN A N 1
ATOM 774 C CA . GLN A 1 97 ? 17.443 2.875 -44.844 1.00 89.06 97 GLN A CA 1
ATOM 775 C C . GLN A 1 97 ? 18.270 2.385 -43.662 1.00 89.06 97 GLN A C 1
ATOM 777 O O . GLN A 1 97 ? 19.126 1.511 -43.806 1.00 89.06 97 GLN A O 1
ATOM 782 N N . LEU A 1 98 ? 17.948 2.891 -42.475 1.00 93.19 98 LEU A N 1
ATOM 783 C CA . LEU A 1 98 ? 18.476 2.416 -41.203 1.00 93.19 98 LEU A CA 1
ATOM 784 C C . LEU A 1 98 ? 17.357 1.738 -40.416 1.00 93.19 98 LEU A C 1
ATOM 786 O O . LEU A 1 98 ? 16.288 2.315 -40.235 1.00 93.19 98 LEU A O 1
ATOM 790 N N . ILE A 1 99 ? 17.610 0.531 -39.924 1.00 94.75 99 ILE A N 1
ATOM 791 C CA . ILE A 1 99 ? 16.637 -0.277 -39.192 1.00 94.75 99 ILE A CA 1
ATOM 792 C C . ILE A 1 99 ? 17.162 -0.473 -37.772 1.00 94.75 99 ILE A C 1
ATOM 794 O O . ILE A 1 99 ? 18.235 -1.039 -37.576 1.00 94.75 99 ILE A O 1
ATOM 798 N N . LEU A 1 100 ? 16.407 -0.004 -36.783 1.00 96.50 100 LEU A N 1
ATOM 799 C CA . LEU A 1 100 ? 16.687 -0.209 -35.366 1.00 96.50 100 LEU A CA 1
ATOM 800 C C . LEU A 1 100 ? 15.672 -1.197 -34.799 1.00 96.50 100 LEU A C 1
ATOM 802 O O . LEU A 1 100 ? 14.475 -0.908 -34.806 1.00 96.50 100 LEU A O 1
ATOM 806 N N . THR A 1 101 ? 16.152 -2.314 -34.264 1.00 97.69 101 THR A N 1
ATOM 807 C CA . THR A 1 101 ? 15.340 -3.270 -33.509 1.00 97.69 101 THR A CA 1
ATOM 808 C C . THR A 1 101 ? 15.774 -3.258 -32.048 1.00 97.69 101 THR A C 1
ATOM 810 O O . THR A 1 101 ? 16.955 -3.406 -31.737 1.00 97.69 101 THR A O 1
ATOM 813 N N . LEU A 1 102 ? 14.810 -3.067 -31.150 1.00 98.00 102 LEU A N 1
ATOM 814 C CA . LEU A 1 102 ? 14.991 -3.160 -29.703 1.00 98.00 102 LEU A CA 1
ATOM 815 C C . LEU A 1 102 ? 14.204 -4.364 -29.195 1.00 98.00 102 LEU A C 1
ATOM 817 O O . LEU A 1 102 ? 13.008 -4.449 -29.471 1.00 98.00 102 LEU A O 1
ATOM 821 N N . THR A 1 103 ? 14.849 -5.251 -28.440 1.00 98.19 103 THR A N 1
ATOM 822 C CA . THR A 1 103 ? 14.223 -6.453 -27.868 1.00 98.19 103 THR A CA 1
ATOM 823 C C . THR A 1 103 ? 14.393 -6.458 -26.356 1.00 98.19 103 THR A C 1
ATOM 825 O O . THR A 1 103 ? 15.511 -6.344 -25.868 1.00 98.19 103 THR A O 1
ATOM 828 N N . SER A 1 104 ? 13.300 -6.567 -25.600 1.00 97.50 104 SER A N 1
ATOM 829 C CA . SER A 1 104 ? 13.361 -6.680 -24.138 1.00 97.50 104 SER A CA 1
ATOM 830 C C . SER A 1 104 ? 13.822 -8.070 -23.685 1.00 97.50 104 SER A C 1
ATOM 832 O O . SER A 1 104 ? 13.726 -9.042 -24.431 1.00 97.50 104 SER A O 1
ATOM 834 N N . GLU A 1 105 ? 14.226 -8.194 -22.418 1.00 97.06 105 GLU A N 1
ATOM 835 C CA . GLU A 1 105 ? 14.543 -9.479 -21.763 1.00 97.06 105 GLU A CA 1
ATOM 836 C C . GLU A 1 105 ? 13.393 -10.504 -21.785 1.00 97.06 105 GLU A C 1
ATOM 838 O O . GLU A 1 105 ? 13.614 -11.701 -21.620 1.00 97.06 105 GLU A O 1
ATOM 843 N N . GLU A 1 106 ? 12.162 -10.040 -22.011 1.00 96.62 106 GLU A N 1
ATOM 844 C CA . GLU A 1 106 ? 10.960 -10.871 -22.138 1.00 96.62 106 GLU A CA 1
ATOM 84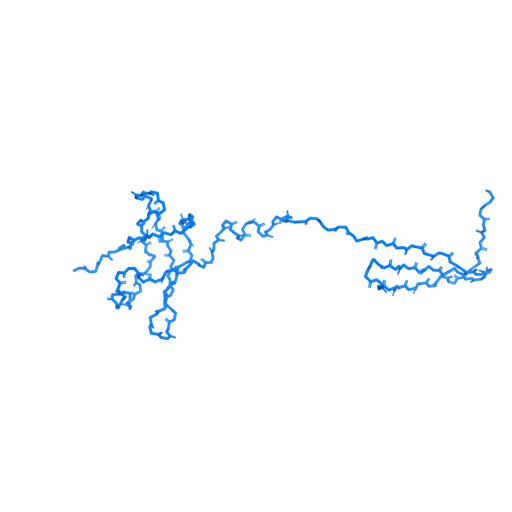5 C C . GLU A 1 106 ? 10.694 -11.288 -23.602 1.00 96.62 106 GLU A C 1
ATOM 847 O O . GLU A 1 106 ? 9.696 -11.944 -23.891 1.00 96.62 106 GLU A O 1
ATOM 852 N N . GLY A 1 107 ? 11.578 -10.914 -24.535 1.00 96.31 107 GLY A N 1
ATOM 853 C CA . GLY A 1 107 ? 11.473 -11.230 -25.961 1.00 96.31 107 GLY A CA 1
ATOM 854 C C . GLY A 1 107 ? 10.504 -10.336 -26.739 1.00 96.31 107 GLY A C 1
ATOM 855 O O . GLY A 1 107 ? 10.156 -10.659 -27.873 1.00 96.31 107 GLY A O 1
ATOM 856 N N . VAL A 1 108 ? 10.047 -9.221 -26.158 1.00 97.56 108 VAL A N 1
ATOM 857 C CA . VAL A 1 108 ? 9.184 -8.258 -26.857 1.00 97.56 108 VAL A CA 1
ATOM 858 C C . VAL A 1 108 ? 10.053 -7.352 -27.718 1.00 97.56 108 VAL A C 1
ATOM 860 O O . VAL A 1 108 ? 10.906 -6.640 -27.190 1.00 97.56 108 VAL A O 1
ATOM 863 N N . SER A 1 109 ? 9.805 -7.345 -29.027 1.00 97.62 109 SER A N 1
ATOM 864 C CA . SER A 1 109 ? 10.586 -6.559 -29.984 1.00 97.62 109 SER A CA 1
ATOM 865 C C . SER A 1 109 ? 9.779 -5.434 -30.621 1.00 97.62 109 SER A C 1
ATOM 867 O O . SER A 1 109 ? 8.608 -5.601 -30.967 1.00 97.62 109 SER A O 1
ATOM 869 N N . ILE A 1 110 ? 10.435 -4.296 -30.838 1.00 97.50 110 ILE A N 1
ATOM 870 C CA . ILE A 1 110 ? 9.954 -3.214 -31.697 1.00 97.50 110 ILE A CA 1
ATOM 871 C C . ILE A 1 110 ? 11.022 -2.881 -32.732 1.00 97.50 110 ILE A C 1
ATOM 873 O O . ILE A 1 110 ? 12.204 -2.783 -32.406 1.00 97.50 110 ILE A O 1
ATOM 877 N N . THR A 1 111 ? 10.593 -2.675 -33.975 1.00 97.12 111 THR A N 1
ATOM 878 C CA . THR A 1 111 ? 11.466 -2.270 -35.076 1.00 97.12 111 THR A CA 1
ATOM 879 C C . THR A 1 111 ? 11.007 -0.929 -35.619 1.00 97.12 111 THR A C 1
ATOM 881 O O . THR A 1 111 ? 9.831 -0.746 -35.935 1.00 97.12 111 THR A O 1
ATOM 884 N N . HIS A 1 112 ? 11.944 0.003 -35.744 1.00 96.75 112 HIS A N 1
ATOM 885 C CA . HIS A 1 112 ? 11.725 1.292 -36.378 1.00 96.75 112 HIS A CA 1
ATOM 886 C C . HIS A 1 112 ? 12.666 1.450 -37.571 1.00 96.75 112 HIS A C 1
ATOM 888 O O . HIS A 1 112 ? 13.860 1.168 -37.471 1.00 96.75 112 HIS A O 1
ATOM 894 N N . THR A 1 113 ? 12.129 1.936 -38.689 1.00 95.00 113 THR A N 1
ATOM 895 C CA . THR A 1 113 ? 12.906 2.221 -39.900 1.00 95.00 113 THR A CA 1
ATOM 896 C C . THR A 1 113 ? 12.998 3.724 -40.093 1.00 95.00 113 THR A C 1
ATOM 898 O O . THR A 1 113 ? 11.997 4.433 -40.022 1.00 95.00 113 THR A O 1
ATOM 901 N N . LEU A 1 114 ? 14.213 4.214 -40.295 1.00 93.94 114 LEU A N 1
ATOM 902 C CA . LEU A 1 114 ? 14.485 5.566 -40.748 1.00 93.94 114 LEU A CA 1
ATOM 903 C C . LEU A 1 114 ? 14.845 5.498 -42.233 1.00 93.94 114 LEU A C 1
ATOM 905 O O . LEU A 1 114 ? 15.844 4.876 -42.596 1.00 93.94 114 LEU A O 1
ATOM 909 N N . ASP A 1 115 ? 14.054 6.159 -43.071 1.00 91.56 115 ASP A N 1
ATOM 910 C CA . ASP A 1 115 ? 14.362 6.311 -44.490 1.00 91.56 115 ASP A CA 1
ATOM 911 C C . ASP A 1 115 ? 15.398 7.418 -44.709 1.00 91.56 115 ASP A C 1
ATOM 913 O O . ASP A 1 115 ? 15.368 8.471 -44.065 1.00 91.56 115 ASP A O 1
ATOM 917 N N . GLY A 1 116 ? 16.303 7.194 -45.655 1.00 84.69 116 GLY A N 1
ATOM 918 C CA . GLY A 1 116 ? 17.307 8.163 -46.068 1.00 84.69 116 GLY A CA 1
ATOM 919 C C . GLY A 1 116 ? 18.717 7.577 -46.149 1.00 84.69 116 GLY A C 1
ATOM 920 O O . GLY A 1 116 ? 18.995 6.487 -45.649 1.00 84.69 116 GLY A O 1
ATOM 921 N N . PRO A 1 117 ? 19.644 8.303 -46.795 1.00 81.38 117 PRO A N 1
ATOM 922 C CA . PRO A 1 117 ? 20.979 7.797 -47.057 1.00 81.38 117 PRO A CA 1
ATOM 923 C C . PRO A 1 117 ? 21.768 7.564 -45.761 1.00 81.38 117 PRO A C 1
ATOM 925 O O . PRO A 1 117 ? 22.034 8.503 -45.009 1.00 81.38 117 PRO A O 1
ATOM 928 N 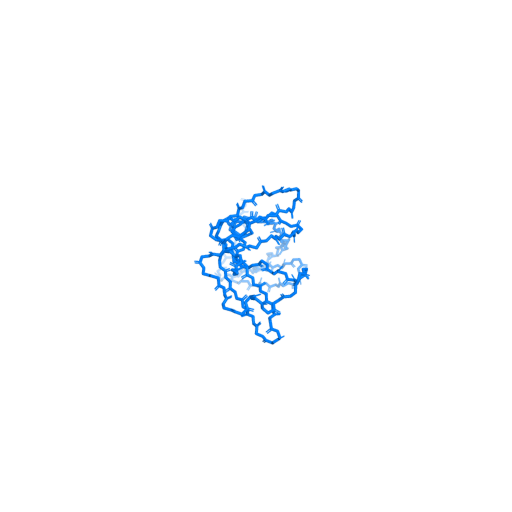N . VAL A 1 118 ? 22.213 6.328 -45.536 1.00 79.81 118 VAL A N 1
ATOM 929 C CA . VAL A 1 118 ? 23.033 5.954 -44.377 1.00 79.81 118 VAL A CA 1
ATOM 930 C C . VAL A 1 118 ? 24.511 6.053 -44.741 1.00 79.81 118 VAL A C 1
ATOM 932 O O . VAL A 1 118 ? 24.982 5.429 -45.694 1.00 79.81 118 VAL A O 1
ATOM 935 N N . ARG A 1 119 ? 25.278 6.825 -43.965 1.00 76.12 119 ARG A N 1
ATOM 936 C CA . ARG A 1 119 ? 26.733 6.953 -44.128 1.00 76.12 119 ARG A CA 1
ATOM 937 C C . ARG A 1 119 ? 27.439 6.590 -42.831 1.00 76.12 119 ARG A C 1
ATOM 939 O O . ARG A 1 119 ? 27.076 7.082 -41.769 1.00 76.12 119 ARG A O 1
ATOM 946 N N . ARG A 1 120 ? 28.481 5.762 -42.927 1.00 71.38 120 ARG A N 1
ATOM 947 C CA . ARG A 1 120 ? 29.423 5.569 -41.818 1.00 71.38 120 ARG A CA 1
ATOM 948 C C . ARG A 1 120 ? 30.285 6.824 -41.701 1.00 71.38 120 ARG A C 1
ATOM 950 O O . ARG A 1 120 ? 30.835 7.267 -42.710 1.00 71.38 120 ARG A O 1
ATOM 957 N N . SER A 1 121 ? 30.386 7.402 -40.506 1.00 71.31 121 SER A N 1
ATOM 958 C CA . SER A 1 121 ? 31.393 8.433 -40.247 1.00 71.31 121 SER A CA 1
ATOM 959 C C . SER A 1 121 ? 32.777 7.781 -40.259 1.00 71.31 121 SER A C 1
ATOM 961 O O . SER A 1 121 ? 32.939 6.703 -39.683 1.00 71.31 121 SER A O 1
ATOM 963 N N . GLN A 1 122 ? 33.731 8.407 -40.950 1.00 54.88 122 GLN A N 1
ATOM 964 C CA . GLN A 1 122 ? 35.150 8.039 -40.883 1.00 54.88 122 GLN A CA 1
ATOM 965 C C . GLN A 1 122 ? 35.773 8.532 -39.581 1.00 54.88 122 GLN A C 1
ATOM 967 O O . GLN A 1 122 ? 35.314 9.590 -39.092 1.00 54.88 122 GLN A O 1
#

Secondary structure (DSSP, 8-state):
---SSEEEE-SS---TT-EEEEEETTEEEEEEEEEEEEEETTEEEEEESS--GGGGGPPTT---EEE--HHHHHHHTS--------EEEEEEEETTEEEEEEEETTS-EEEEEEES------

pLDDT: mean 88.83, std 9.57, range [42.56, 98.19]

Organism: Escherichia coli (NCBI:txid562)

Foldseek 3Di:
DPPQKDKDADPDDDDAQWKKWAQDPNDIDIFGFHDWADPDVRIIITGTPDDDPCPVVDDPPGDMDIDCPVVVVVCVVDCPDDDDWDKDWDWDDDQFKIKIWIATPVGDIDIDIDGGGDDDDD

Radius of gyration: 29.26 Å; chains: 1; bounding box: 61×21×77 Å

Sequence (122 aa):
MAKDHLDVAVSEPLANGDGLNVMIKREVVGFRANTVEKTGENQYRVWPNEMPADLHKIRPHHPLNRNLDHNWQQALTKTSSERRVAVDIELGGWQEQLILTLTSEEGVSITHTLDGPVRRSQ